Protein AF-A0A0M5LRH6-F1 (afdb_monomer)

pLDDT: mean 88.34, std 14.22, range [44.81, 98.56]

Foldseek 3Di:
DDDPDPPPDPPVPDDPVRNVVVVVVVVVVVVVVVVVVVVVLVVCQVVVVQDDPPGDGSVSSCVVPPD

Mean predicted aligned error: 7.58 Å

Structure (mmCIF, N/CA/C/O backbone):
data_AF-A0A0M5LRH6-F1
#
_entry.id   AF-A0A0M5LRH6-F1
#
loop_
_atom_site.group_PDB
_atom_site.id
_atom_site.type_symbol
_atom_site.label_atom_id
_atom_site.label_alt_id
_atom_site.label_comp_id
_atom_site.label_asym_id
_atom_site.label_entity_id
_atom_site.label_seq_id
_atom_site.pdbx_PDB_ins_code
_atom_site.Cartn_x
_atom_site.Cartn_y
_atom_site.Cartn_z
_atom_site.occupancy
_atom_site.B_iso_or_equiv
_atom_site.auth_seq_id
_atom_site.auth_comp_id
_atom_site.auth_asym_id
_atom_site.auth_atom_id
_atom_site.pdbx_PDB_model_num
ATOM 1 N N . MET A 1 1 ? -31.313 -10.704 -7.074 1.00 44.81 1 MET A N 1
ATOM 2 C CA . MET A 1 1 ? -30.239 -10.772 -6.060 1.00 44.81 1 MET A CA 1
ATOM 3 C C . MET A 1 1 ? -30.502 -9.686 -5.037 1.00 44.81 1 MET A C 1
ATOM 5 O O . MET A 1 1 ? -30.699 -8.561 -5.481 1.00 44.81 1 MET A O 1
ATOM 9 N N . PRO A 1 2 ? -30.554 -9.965 -3.726 1.00 54.03 2 PRO A N 1
ATOM 10 C CA . PRO A 1 2 ? -30.526 -8.886 -2.751 1.00 54.03 2 PRO A CA 1
ATOM 11 C C . PRO A 1 2 ? -29.117 -8.278 -2.752 1.00 54.03 2 PRO A C 1
ATOM 13 O O . PRO A 1 2 ? -28.123 -8.976 -2.572 1.00 54.03 2 PRO A O 1
ATOM 16 N N . THR A 1 3 ? -29.036 -6.985 -3.038 1.00 53.34 3 THR A N 1
ATOM 17 C CA . THR A 1 3 ? -27.839 -6.165 -2.858 1.00 53.34 3 THR A CA 1
ATOM 18 C C . THR A 1 3 ? -27.617 -5.969 -1.363 1.00 53.34 3 THR A C 1
ATOM 20 O O . THR A 1 3 ? -28.445 -5.337 -0.710 1.00 53.34 3 THR A O 1
ATOM 23 N N . SER A 1 4 ? -26.532 -6.512 -0.809 1.00 58.94 4 SER A N 1
ATOM 24 C CA . SER A 1 4 ? -26.120 -6.213 0.564 1.00 58.94 4 SER A CA 1
ATOM 25 C C . SER A 1 4 ? -25.718 -4.743 0.650 1.00 58.94 4 SER A C 1
ATOM 27 O O . SER A 1 4 ? -24.666 -4.344 0.158 1.00 58.94 4 SER A O 1
ATOM 29 N N . THR A 1 5 ? -26.583 -3.922 1.234 1.00 49.88 5 THR A N 1
ATOM 30 C CA . THR A 1 5 ? -26.257 -2.553 1.626 1.00 49.88 5 THR A CA 1
ATOM 31 C C . THR A 1 5 ? -25.387 -2.646 2.877 1.00 49.88 5 THR A C 1
ATOM 33 O O . THR A 1 5 ? -25.886 -2.977 3.948 1.00 49.88 5 THR A O 1
ATOM 36 N N . SER A 1 6 ? -24.078 -2.425 2.750 1.00 55.34 6 SER A N 1
ATOM 37 C CA . SER A 1 6 ? -23.214 -2.2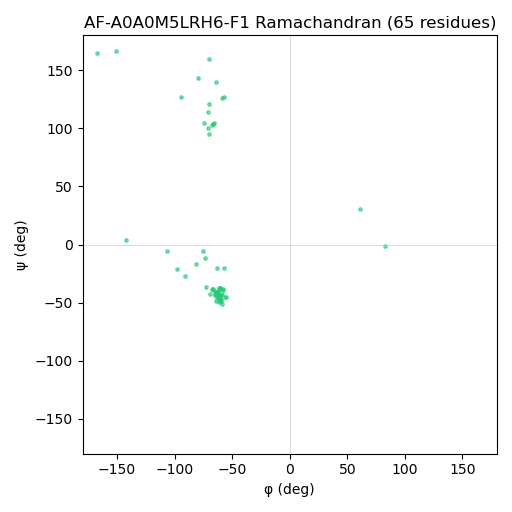42 3.919 1.00 55.34 6 SER A CA 1
ATOM 38 C C . SER A 1 6 ? -23.608 -0.930 4.592 1.00 55.34 6 SER A C 1
ATOM 40 O O . SER A 1 6 ? -23.293 0.146 4.086 1.00 55.34 6 SER A O 1
ATOM 42 N N . THR A 1 7 ? -24.343 -1.004 5.699 1.00 57.91 7 THR A N 1
ATOM 43 C CA . THR A 1 7 ? -24.615 0.158 6.547 1.00 57.91 7 THR A CA 1
ATOM 44 C C . THR A 1 7 ? -23.3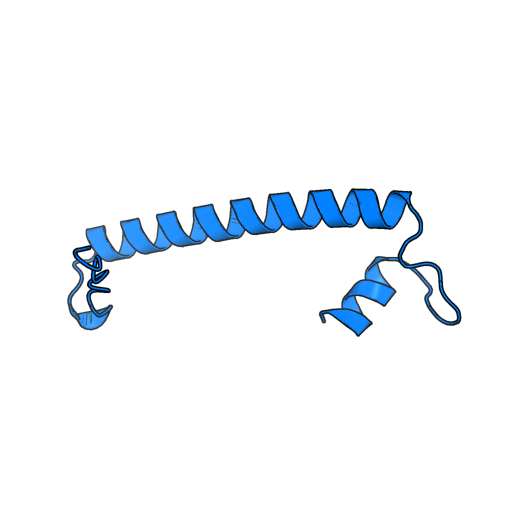12 0.549 7.236 1.00 57.91 7 THR A C 1
ATOM 46 O O . THR A 1 7 ? -22.941 -0.033 8.249 1.00 57.91 7 THR A O 1
ATOM 49 N N . THR A 1 8 ? -22.579 1.505 6.668 1.00 69.81 8 THR A N 1
ATOM 50 C CA . THR A 1 8 ? -21.512 2.200 7.394 1.00 69.81 8 THR A CA 1
ATOM 51 C C . THR A 1 8 ? -22.183 3.096 8.427 1.00 69.81 8 THR A C 1
ATOM 53 O O . THR A 1 8 ? -22.695 4.161 8.081 1.00 69.81 8 THR A O 1
ATOM 56 N N . THR A 1 9 ? -22.232 2.647 9.681 1.00 70.06 9 THR A N 1
ATOM 57 C CA . THR A 1 9 ? -22.660 3.485 10.805 1.00 70.06 9 THR A CA 1
ATOM 58 C C . THR A 1 9 ? -21.758 4.722 10.857 1.00 70.06 9 THR A C 1
ATOM 60 O O . THR A 1 9 ? -20.531 4.578 10.827 1.00 70.06 9 THR A O 1
ATOM 63 N N . PRO A 1 10 ? -22.313 5.944 10.882 1.00 73.50 10 PRO A N 1
ATOM 64 C CA . PRO A 1 10 ? -21.505 7.153 10.941 1.00 73.50 10 PRO A CA 1
ATOM 65 C C . PRO A 1 10 ? -20.721 7.206 12.259 1.00 73.50 10 PRO A C 1
ATOM 67 O O . PRO A 1 10 ? -21.248 6.901 13.326 1.00 73.50 10 PRO A O 1
ATOM 70 N N . ALA A 1 11 ? -19.460 7.644 12.197 1.00 69.44 11 ALA A N 1
ATOM 71 C CA . ALA A 1 11 ? -18.528 7.605 13.331 1.00 69.44 11 ALA A CA 1
ATOM 72 C C . ALA A 1 11 ? -19.010 8.352 14.593 1.00 69.44 11 ALA A C 1
ATOM 74 O O . ALA A 1 11 ? -18.527 8.074 15.685 1.00 69.44 11 ALA A O 1
ATOM 75 N N . GLY A 1 12 ? -19.962 9.283 14.46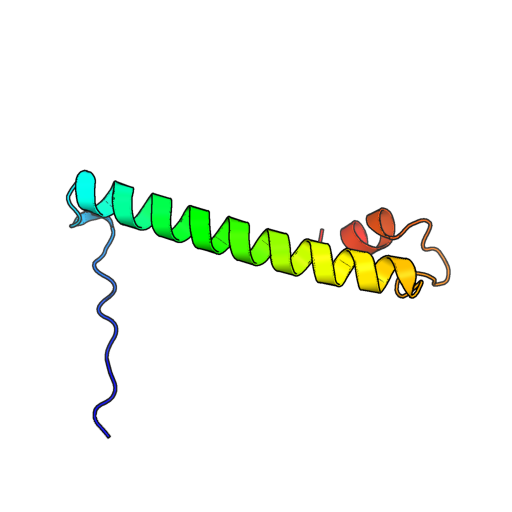0 1.00 75.56 12 GLY A N 1
ATOM 76 C CA . GLY A 1 12 ? -20.552 10.007 15.590 1.00 75.56 12 GLY A CA 1
ATOM 77 C C . GLY A 1 12 ? -21.527 9.191 16.449 1.00 75.56 12 GLY A C 1
ATOM 78 O O . GLY A 1 12 ? -21.890 9.652 17.526 1.00 75.56 12 GLY A O 1
ATOM 79 N N . GLU A 1 13 ? -21.951 8.008 15.995 1.00 82.31 13 GLU A N 1
ATOM 80 C CA . GLU A 1 13 ? -22.942 7.156 16.677 1.00 82.31 13 GLU A CA 1
ATOM 81 C C . GLU A 1 13 ? -22.321 5.914 17.342 1.00 82.31 13 GLU A C 1
ATOM 83 O O . GLU A 1 13 ? -23.017 5.179 18.043 1.00 82.31 13 GLU A O 1
ATOM 88 N N . LEU A 1 14 ? -21.020 5.672 17.143 1.00 85.50 14 LEU A N 1
ATOM 89 C CA . LEU A 1 14 ? -20.315 4.511 17.690 1.00 85.50 14 LEU A CA 1
ATOM 90 C C . LEU A 1 14 ? -19.943 4.712 19.163 1.00 85.50 14 LEU A C 1
ATOM 92 O O . LEU A 1 14 ? -19.535 5.798 19.583 1.00 85.50 14 LEU A O 1
ATOM 96 N N . SER A 1 15 ? -20.026 3.637 19.949 1.00 92.81 15 SER A N 1
ATOM 97 C CA . SER A 1 15 ? -19.458 3.627 21.296 1.00 92.81 15 SER A CA 1
ATOM 98 C C . SER A 1 15 ? -17.921 3.629 21.234 1.00 92.81 15 SER A C 1
ATOM 100 O O . SER A 1 15 ? -17.334 3.252 20.220 1.00 92.81 15 SER A O 1
ATOM 102 N N . LEU A 1 16 ? -17.243 4.039 22.316 1.00 94.75 16 LEU A N 1
ATOM 103 C CA . LEU A 1 16 ? -15.771 4.015 22.363 1.00 94.75 16 LEU A CA 1
ATOM 104 C C . LEU A 1 16 ? -15.179 2.619 22.070 1.00 94.75 16 LEU A C 1
ATOM 106 O O . LEU A 1 16 ? -14.255 2.559 21.261 1.00 94.75 16 LEU A O 1
ATOM 110 N N . PRO A 1 17 ? -15.702 1.511 22.640 1.00 95.00 17 PRO A N 1
ATOM 111 C CA . PRO A 1 17 ? -15.241 0.168 22.284 1.00 95.00 17 PRO A CA 1
ATOM 112 C C . PRO A 1 17 ? -15.431 -0.185 20.803 1.00 95.00 17 PRO A C 1
ATOM 114 O O . PRO A 1 17 ? -14.556 -0.813 20.211 1.00 95.00 17 PRO A O 1
ATOM 117 N N . ASP A 1 18 ? -16.544 0.231 20.188 1.00 92.00 18 ASP A N 1
ATOM 118 C CA . ASP A 1 18 ? -16.794 -0.039 18.766 1.00 92.00 18 ASP A CA 1
ATOM 119 C C . ASP A 1 18 ? -15.829 0.761 17.883 1.00 92.00 18 ASP A C 1
ATOM 121 O O . ASP A 1 18 ? -15.242 0.219 16.950 1.00 92.00 18 ASP A O 1
ATOM 125 N N . LEU A 1 19 ? -15.599 2.035 18.218 1.00 94.19 19 LEU A N 1
ATOM 126 C CA . LEU A 1 19 ? -14.640 2.883 17.514 1.00 94.19 19 LEU A CA 1
ATOM 127 C C . LEU A 1 19 ? -13.210 2.340 17.629 1.00 94.19 19 LEU A C 1
ATOM 129 O O . LEU A 1 19 ? -12.468 2.358 16.649 1.00 94.19 19 LEU A O 1
ATOM 133 N N . GLU A 1 20 ? -12.821 1.847 18.807 1.00 95.69 20 GLU A N 1
ATOM 134 C CA . GLU A 1 20 ? -11.531 1.187 19.018 1.00 95.69 20 GLU A CA 1
ATOM 135 C C . GLU A 1 20 ? -11.406 -0.073 18.153 1.00 95.69 20 GLU A C 1
ATOM 137 O O . GLU A 1 20 ? -10.389 -0.260 17.484 1.00 95.69 20 GLU A O 1
ATOM 142 N N . SER A 1 21 ? -12.448 -0.907 18.109 1.00 95.56 21 SER A N 1
ATOM 143 C CA . SER A 1 21 ? -12.460 -2.119 17.287 1.00 95.56 21 SER A CA 1
ATOM 144 C C . SER A 1 21 ? -12.318 -1.801 15.794 1.00 95.56 21 SER A C 1
ATOM 146 O O . SER A 1 21 ? -11.484 -2.403 15.114 1.00 95.56 21 SER A O 1
ATOM 148 N N . GLU A 1 22 ? -13.050 -0.798 15.299 1.00 94.06 22 GLU A N 1
ATOM 149 C CA . GLU A 1 22 ? -12.947 -0.318 13.916 1.00 94.06 22 GLU A CA 1
ATOM 150 C C . GLU A 1 22 ? -11.555 0.258 13.612 1.00 94.06 22 GLU A C 1
ATOM 152 O O . GLU A 1 22 ? -10.955 -0.067 12.585 1.00 94.06 22 GLU A O 1
ATOM 157 N N . LEU A 1 23 ? -10.988 1.059 14.521 1.00 95.50 23 LEU A N 1
ATOM 158 C CA . LEU A 1 23 ? -9.631 1.600 14.385 1.00 95.50 23 LEU A CA 1
ATOM 159 C C . LEU A 1 23 ? -8.582 0.493 14.291 1.00 95.50 23 LEU A C 1
ATOM 161 O O . LEU A 1 23 ? -7.720 0.539 13.413 1.00 95.50 23 LEU A O 1
ATOM 165 N N . LEU A 1 24 ? -8.652 -0.506 15.171 1.00 97.88 24 LEU A N 1
ATOM 166 C CA . LEU A 1 24 ? -7.724 -1.635 15.165 1.00 97.88 24 LEU A CA 1
ATOM 167 C C . LEU A 1 24 ? -7.896 -2.498 13.909 1.00 97.88 24 LEU A C 1
ATOM 169 O O . LEU A 1 24 ? -6.900 -2.924 13.321 1.00 97.88 24 LEU A O 1
ATOM 173 N N 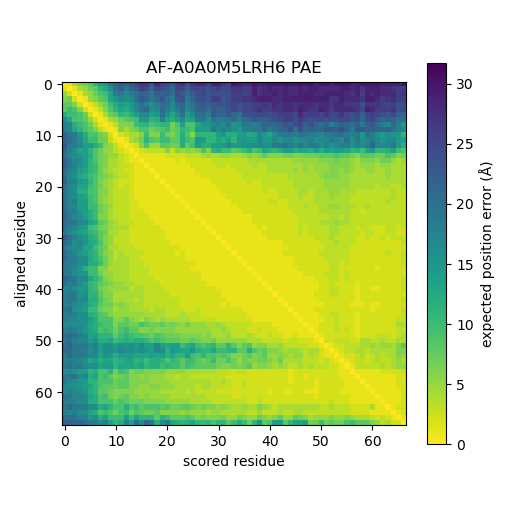. GLY A 1 25 ? -9.133 -2.707 13.453 1.00 97.12 25 GLY A N 1
ATOM 174 C CA . GLY A 1 25 ? -9.422 -3.392 12.194 1.00 97.12 25 GLY A CA 1
ATOM 175 C C . GLY A 1 25 ? -8.824 -2.663 10.989 1.00 97.12 25 GLY A C 1
ATOM 176 O O . GLY A 1 25 ? -8.119 -3.267 10.176 1.00 97.12 25 GLY A O 1
ATOM 177 N N . LEU A 1 26 ? -9.032 -1.347 10.899 1.00 98.06 26 LEU A N 1
ATOM 178 C CA . LEU A 1 26 ? -8.449 -0.504 9.854 1.00 98.06 26 LEU A CA 1
ATOM 179 C C . LEU A 1 26 ? -6.922 -0.493 9.913 1.00 98.06 26 LEU A C 1
ATOM 181 O O . LEU A 1 26 ? -6.278 -0.645 8.876 1.00 98.06 26 LEU A O 1
ATOM 185 N N . ALA A 1 27 ? -6.335 -0.374 11.104 1.00 98.12 27 ALA A N 1
ATOM 186 C CA . ALA A 1 27 ? -4.889 -0.444 11.285 1.00 98.12 27 ALA A CA 1
ATOM 187 C C . ALA A 1 27 ? -4.327 -1.787 10.791 1.00 98.12 27 ALA A C 1
ATOM 189 O O . ALA A 1 27 ? -3.327 -1.811 10.073 1.00 98.12 27 ALA A O 1
ATOM 190 N N . GLY A 1 28 ? -5.006 -2.897 11.095 1.00 98.06 28 GLY A N 1
ATOM 191 C CA . GLY A 1 28 ? -4.650 -4.221 10.588 1.00 98.06 28 GLY A CA 1
ATOM 192 C C . GLY A 1 28 ? -4.725 -4.314 9.062 1.00 98.06 28 GLY A C 1
ATOM 193 O O . GLY A 1 28 ? -3.808 -4.837 8.428 1.00 98.06 28 GLY A O 1
ATOM 194 N N . HIS A 1 29 ? -5.776 -3.764 8.448 1.00 98.06 29 HIS A N 1
ATOM 195 C CA . HIS A 1 29 ? -5.900 -3.715 6.990 1.00 98.06 29 HIS A CA 1
ATOM 196 C C . HIS A 1 29 ? -4.817 -2.856 6.331 1.00 98.06 29 HIS A C 1
ATOM 198 O O . HIS A 1 29 ? -4.264 -3.268 5.310 1.00 98.06 29 HIS A O 1
ATOM 204 N N . ILE A 1 30 ? -4.482 -1.701 6.915 1.00 98.44 30 ILE A N 1
ATOM 205 C 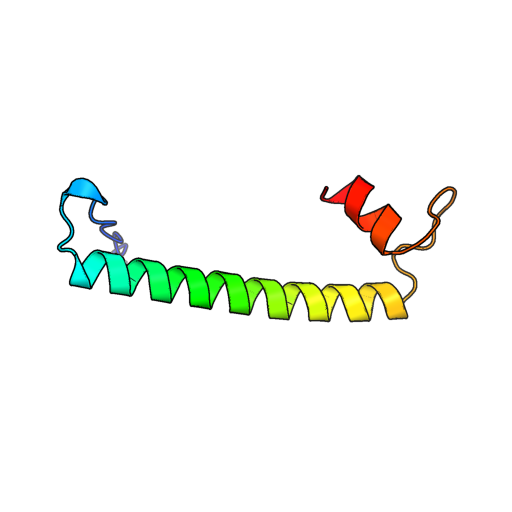CA . ILE A 1 30 ? -3.395 -0.835 6.443 1.00 98.44 30 ILE A CA 1
ATOM 206 C C . ILE A 1 30 ? -2.067 -1.587 6.515 1.00 98.44 30 ILE A C 1
ATOM 208 O O . ILE A 1 30 ? -1.369 -1.669 5.509 1.00 98.44 30 ILE A O 1
ATOM 212 N N . ALA A 1 31 ? -1.759 -2.213 7.653 1.00 98.25 31 ALA A N 1
ATOM 213 C CA . ALA A 1 31 ? -0.535 -2.991 7.819 1.00 98.25 31 ALA A CA 1
ATOM 214 C C . ALA A 1 31 ? -0.454 -4.156 6.816 1.00 98.25 31 ALA A C 1
ATOM 216 O O . ALA A 1 31 ? 0.578 -4.370 6.182 1.00 98.25 31 ALA A O 1
ATOM 217 N N . ALA A 1 32 ? -1.553 -4.886 6.602 1.00 98.31 32 ALA A N 1
ATOM 218 C CA . ALA A 1 32 ? -1.601 -5.966 5.618 1.00 98.31 32 ALA A CA 1
ATOM 219 C C . ALA A 1 32 ? -1.404 -5.455 4.178 1.00 98.31 32 ALA A C 1
ATOM 221 O O . ALA A 1 32 ? -0.693 -6.082 3.383 1.00 98.31 32 ALA A O 1
ATOM 222 N N . ALA A 1 33 ? -2.011 -4.314 3.838 1.00 98.19 33 ALA A N 1
ATOM 223 C CA . ALA A 1 33 ? -1.839 -3.666 2.544 1.00 98.19 33 ALA A CA 1
ATOM 224 C C . ALA A 1 33 ? -0.395 -3.182 2.343 1.00 98.19 33 ALA A C 1
ATOM 226 O O . ALA A 1 33 ? 0.173 -3.419 1.278 1.00 98.19 33 ALA A O 1
ATOM 227 N N . GLU A 1 34 ? 0.221 -2.591 3.367 1.00 98.06 34 GLU A N 1
ATOM 228 C CA . GLU A 1 34 ? 1.617 -2.155 3.354 1.00 98.06 34 GLU A CA 1
ATOM 229 C C . GLU A 1 34 ? 2.575 -3.342 3.196 1.00 98.06 34 GLU A C 1
ATOM 231 O O . GLU A 1 34 ? 3.436 -3.328 2.319 1.00 98.06 34 GLU A O 1
ATOM 236 N N . CYS A 1 35 ? 2.379 -4.434 3.942 1.00 98.56 35 CYS A N 1
ATOM 237 C CA . CYS A 1 35 ? 3.157 -5.661 3.763 1.00 98.56 35 CYS A CA 1
ATOM 238 C C . CYS A 1 35 ? 3.067 -6.193 2.325 1.00 98.56 35 CYS A C 1
ATOM 240 O O . CYS A 1 35 ? 4.078 -6.572 1.726 1.00 98.56 35 CYS A O 1
ATOM 242 N N . ARG A 1 36 ? 1.860 -6.226 1.745 1.00 98.44 36 ARG A N 1
ATOM 243 C CA . ARG A 1 36 ? 1.669 -6.640 0.348 1.00 98.44 36 ARG A CA 1
ATOM 244 C C . ARG A 1 36 ? 2.360 -5.680 -0.619 1.00 98.44 36 ARG A C 1
ATOM 246 O O . ARG A 1 36 ? 2.985 -6.144 -1.572 1.00 98.44 36 ARG A O 1
ATOM 253 N N . PHE A 1 37 ? 2.251 -4.377 -0.381 1.00 97.69 37 PHE A N 1
ATOM 254 C CA . PHE A 1 37 ? 2.913 -3.345 -1.168 1.00 97.69 37 PHE A CA 1
ATOM 255 C C . PHE A 1 37 ? 4.434 -3.533 -1.158 1.00 97.69 37 PHE A C 1
ATOM 257 O O . PHE A 1 37 ? 5.029 -3.642 -2.226 1.00 97.69 37 PHE A O 1
ATOM 264 N N . LEU A 1 38 ? 5.050 -3.684 0.018 1.00 97.88 38 LEU A N 1
ATOM 265 C CA . LEU A 1 38 ? 6.495 -3.881 0.160 1.00 97.88 38 LEU A CA 1
ATOM 266 C C . LEU A 1 38 ? 6.986 -5.150 -0.545 1.00 97.88 38 LEU A C 1
ATOM 268 O O . LEU A 1 38 ? 8.043 -5.134 -1.165 1.00 97.88 38 LEU A O 1
ATOM 272 N N . ARG A 1 39 ? 6.208 -6.239 -0.522 1.00 98.50 39 ARG A N 1
ATOM 273 C CA . ARG A 1 39 ? 6.545 -7.457 -1.278 1.00 98.50 39 ARG A CA 1
ATOM 274 C C . ARG A 1 39 ? 6.549 -7.236 -2.789 1.00 98.50 39 ARG A C 1
ATOM 276 O O . ARG A 1 39 ? 7.432 -7.740 -3.473 1.00 98.50 39 ARG A O 1
ATOM 283 N N . LEU A 1 40 ? 5.552 -6.522 -3.312 1.00 98.00 40 LEU A N 1
ATOM 284 C CA . LEU A 1 40 ? 5.495 -6.190 -4.738 1.00 98.00 40 LEU A CA 1
ATOM 285 C C . LEU A 1 40 ? 6.618 -5.228 -5.126 1.00 98.00 40 LEU A C 1
ATOM 287 O O . LEU A 1 40 ? 7.198 -5.372 -6.197 1.00 98.00 40 LEU A O 1
ATOM 291 N N . LEU A 1 41 ? 6.931 -4.278 -4.247 1.00 96.81 41 LEU A N 1
ATOM 292 C CA . LEU A 1 41 ? 8.018 -3.333 -4.440 1.00 96.81 41 LEU A CA 1
ATOM 293 C C . LEU A 1 41 ? 9.382 -4.027 -4.465 1.00 96.81 41 LEU A C 1
ATOM 295 O O . LEU A 1 41 ? 10.187 -3.703 -5.327 1.00 96.81 41 LEU A O 1
ATOM 299 N N . ALA A 1 42 ? 9.627 -4.980 -3.563 1.00 97.75 42 ALA A N 1
ATOM 300 C CA . ALA A 1 42 ? 10.863 -5.760 -3.545 1.00 97.75 42 ALA A CA 1
ATOM 301 C C . ALA A 1 42 ? 11.048 -6.539 -4.855 1.00 97.75 42 ALA A C 1
ATOM 303 O O . ALA A 1 42 ? 12.074 -6.411 -5.506 1.00 97.75 42 ALA A O 1
ATOM 304 N N . GLU A 1 43 ? 10.011 -7.246 -5.312 1.00 98.38 43 GLU A N 1
ATOM 305 C CA . GLU A 1 43 ? 10.053 -7.940 -6.604 1.00 98.38 43 GLU A CA 1
ATOM 306 C C . GLU A 1 43 ? 10.259 -6.966 -7.780 1.00 98.38 43 GLU A C 1
ATOM 308 O O . GLU A 1 43 ? 10.945 -7.274 -8.753 1.00 98.38 43 GLU A O 1
ATOM 313 N N . PHE A 1 44 ? 9.654 -5.779 -7.717 1.00 96.88 44 PHE A N 1
ATOM 314 C CA . PHE A 1 44 ? 9.837 -4.740 -8.727 1.00 96.88 44 PHE A CA 1
ATOM 315 C C . PHE A 1 44 ? 11.267 -4.178 -8.735 1.00 96.88 44 PHE A C 1
ATOM 317 O O . PHE A 1 44 ? 11.808 -3.924 -9.813 1.00 96.88 44 PHE A O 1
ATOM 324 N N . ASP A 1 45 ? 11.878 -4.008 -7.560 1.00 96.88 45 ASP A N 1
ATOM 325 C CA . ASP A 1 45 ? 13.276 -3.609 -7.390 1.00 96.88 45 ASP A CA 1
ATOM 326 C C . ASP A 1 45 ? 14.232 -4.668 -7.945 1.00 96.88 45 ASP A C 1
ATOM 328 O O . ASP A 1 45 ? 15.073 -4.345 -8.784 1.00 96.88 45 ASP A O 1
ATOM 332 N N . ASP A 1 46 ? 14.016 -5.936 -7.585 1.00 97.44 46 ASP A N 1
ATOM 333 C CA . ASP A 1 46 ? 14.809 -7.083 -8.044 1.00 97.44 46 ASP A CA 1
ATOM 334 C C . ASP A 1 46 ? 14.761 -7.248 -9.570 1.00 97.44 46 ASP A C 1
ATOM 336 O O . ASP A 1 46 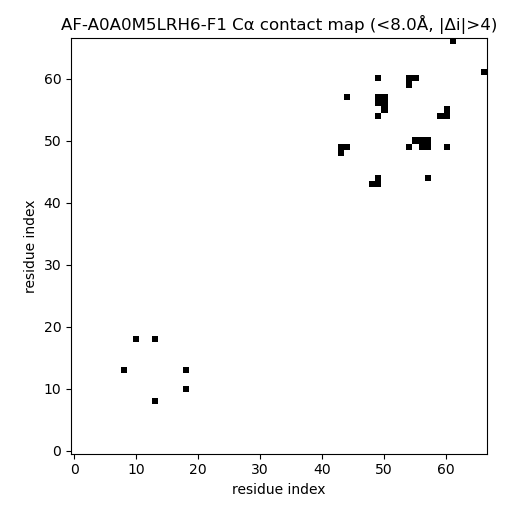? 15.763 -7.569 -10.212 1.00 97.44 46 ASP A O 1
ATOM 340 N N . ARG A 1 47 ? 13.604 -6.980 -10.188 1.00 97.56 47 ARG A N 1
ATOM 341 C CA . ARG A 1 47 ? 13.451 -6.985 -11.654 1.00 97.56 47 ARG A CA 1
ATOM 342 C C . ARG A 1 47 ? 14.057 -5.761 -12.336 1.00 97.56 47 ARG A C 1
ATOM 344 O O . ARG A 1 47 ? 14.020 -5.681 -13.564 1.00 97.56 47 ARG A O 1
ATOM 351 N N . GLY A 1 48 ? 14.553 -4.786 -11.575 1.00 95.75 48 GLY A N 1
ATOM 352 C CA . GLY A 1 48 ? 14.999 -3.503 -12.103 1.00 95.75 48 GLY A CA 1
ATOM 353 C C . GLY A 1 48 ? 13.874 -2.735 -12.796 1.00 95.75 48 GLY A C 1
ATOM 354 O O . GLY A 1 48 ? 14.128 -1.999 -13.744 1.00 95.75 48 GLY A O 1
ATOM 355 N N . GLY A 1 49 ? 12.618 -2.900 -12.366 1.00 94.12 49 GLY A N 1
ATOM 356 C CA . GLY A 1 49 ? 11.460 -2.270 -13.010 1.00 94.12 49 GLY A CA 1
ATOM 357 C C . GLY A 1 49 ? 11.485 -0.736 -12.959 1.00 94.12 49 GLY A C 1
ATOM 358 O O . GLY A 1 49 ? 10.842 -0.067 -13.767 1.00 94.12 49 GLY A O 1
ATOM 359 N N . TRP A 1 50 ? 12.258 -0.172 -12.031 1.00 93.44 50 TRP A N 1
ATOM 360 C CA . TRP A 1 50 ? 12.515 1.262 -11.910 1.00 93.44 50 TRP A CA 1
ATOM 361 C C . TRP A 1 50 ? 13.607 1.768 -12.862 1.00 93.44 50 TRP A C 1
ATOM 363 O O . TRP A 1 50 ? 13.722 2.982 -13.048 1.00 93.44 50 TRP A O 1
ATOM 373 N N . CYS A 1 51 ? 14.429 0.883 -13.436 1.00 90.94 51 CYS A N 1
ATOM 374 C CA . CYS A 1 51 ? 15.585 1.250 -14.246 1.00 90.94 51 CYS A CA 1
ATOM 375 C C . CYS A 1 51 ? 15.132 1.940 -15.537 1.00 90.94 51 CYS A C 1
ATOM 377 O O . CYS A 1 51 ? 14.681 1.313 -16.493 1.00 90.94 51 CYS A O 1
ATOM 379 N N . GLY A 1 52 ? 15.281 3.259 -15.563 1.00 88.81 52 GLY A N 1
ATOM 380 C CA . GLY A 1 52 ? 14.954 4.107 -16.697 1.00 88.81 5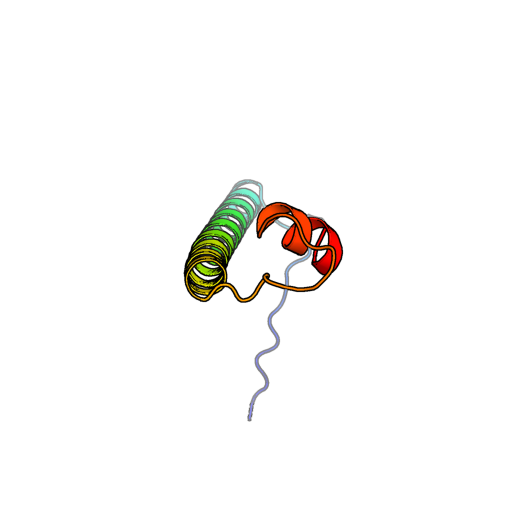2 GLY A CA 1
ATOM 381 C C . GLY A 1 52 ? 15.846 5.340 -16.719 1.00 88.81 52 GLY A C 1
ATOM 382 O O . GLY A 1 52 ? 16.540 5.654 -15.749 1.00 88.81 52 GLY A O 1
ATOM 383 N N . VAL A 1 53 ? 15.840 6.052 -17.844 1.00 88.50 53 VAL A N 1
ATOM 384 C CA . VAL A 1 53 ? 16.667 7.252 -18.014 1.00 88.50 53 VAL A CA 1
ATOM 385 C C . VAL A 1 53 ? 16.306 8.286 -16.943 1.00 88.50 53 VAL A C 1
ATOM 387 O O . VAL A 1 53 ? 15.143 8.647 -16.787 1.00 88.50 53 VAL A O 1
ATOM 390 N N . GLY A 1 54 ? 17.308 8.761 -16.200 1.00 88.56 54 GLY A N 1
ATOM 391 C CA . GLY A 1 54 ? 17.135 9.784 -15.163 1.00 88.56 54 GLY A CA 1
ATOM 392 C C . GLY A 1 54 ? 16.650 9.269 -13.801 1.00 88.56 54 GLY A C 1
ATOM 393 O O . GLY A 1 54 ? 16.549 10.057 -12.861 1.00 88.56 54 GLY A O 1
ATOM 394 N N . VAL A 1 55 ? 16.399 7.965 -13.647 1.00 92.12 55 VAL A N 1
ATOM 395 C CA . VAL A 1 55 ? 16.029 7.360 -12.361 1.00 92.12 55 VAL A CA 1
ATOM 396 C C . VAL A 1 55 ? 17.273 6.812 -11.663 1.00 92.12 55 VAL A C 1
ATOM 398 O O . VAL A 1 55 ? 18.036 6.047 -12.243 1.00 92.12 55 VAL A O 1
ATOM 401 N N . ARG A 1 56 ? 17.487 7.215 -10.405 1.00 90.62 56 ARG A N 1
ATOM 402 C CA . ARG A 1 56 ? 18.719 6.920 -9.649 1.00 90.62 56 ARG A CA 1
ATOM 403 C C . ARG A 1 56 ? 18.608 5.729 -8.695 1.00 90.62 56 ARG A C 1
ATOM 405 O O . ARG A 1 56 ? 19.632 5.200 -8.282 1.00 90.62 56 ARG A O 1
ATOM 412 N N . SER A 1 57 ? 17.392 5.356 -8.310 1.00 93.75 57 SER A N 1
ATOM 413 C CA . SER A 1 57 ? 17.091 4.219 -7.438 1.00 93.75 57 SER A CA 1
ATOM 414 C C . SER A 1 57 ? 15.592 3.918 -7.467 1.00 93.75 57 SER A C 1
ATOM 416 O O . SER A 1 57 ? 14.795 4.775 -7.865 1.00 93.75 57 SER A O 1
ATOM 418 N N . CYS A 1 58 ? 15.196 2.743 -6.977 1.00 94.19 58 CYS A N 1
ATOM 419 C CA . CYS A 1 58 ? 13.787 2.398 -6.787 1.00 94.19 58 CYS A CA 1
ATOM 420 C C . CYS A 1 58 ? 13.059 3.383 -5.859 1.00 94.19 58 CYS A C 1
ATOM 422 O O . CYS A 1 58 ? 11.944 3.802 -6.153 1.00 94.19 58 CYS A O 1
ATOM 424 N N . ALA A 1 59 ? 13.721 3.854 -4.795 1.00 94.75 59 ALA A N 1
ATOM 425 C CA . ALA A 1 59 ? 13.165 4.884 -3.916 1.00 94.75 59 ALA A CA 1
ATOM 426 C C . ALA A 1 59 ? 12.910 6.208 -4.660 1.00 94.75 59 ALA A C 1
ATOM 428 O O . ALA A 1 59 ? 11.837 6.788 -4.533 1.00 94.75 59 ALA A O 1
ATOM 429 N N . HIS A 1 60 ? 13.856 6.657 -5.494 1.00 94.62 60 HIS A N 1
ATOM 430 C CA . HIS A 1 60 ? 13.679 7.857 -6.319 1.00 94.62 60 HIS A CA 1
ATOM 431 C C . HIS A 1 60 ? 12.529 7.698 -7.325 1.00 94.62 60 HIS A C 1
ATOM 433 O O . HIS A 1 60 ? 11.751 8.627 -7.534 1.00 94.62 60 HIS A O 1
ATOM 439 N N . TRP A 1 61 ? 12.399 6.512 -7.929 1.00 95.69 61 TRP A N 1
ATOM 440 C CA . TRP A 1 61 ? 11.275 6.183 -8.805 1.00 95.69 61 TRP A CA 1
ATOM 441 C C . TRP A 1 61 ? 9.937 6.244 -8.069 1.00 95.69 61 TRP A C 1
ATOM 443 O O . TRP A 1 61 ? 8.994 6.851 -8.571 1.00 95.69 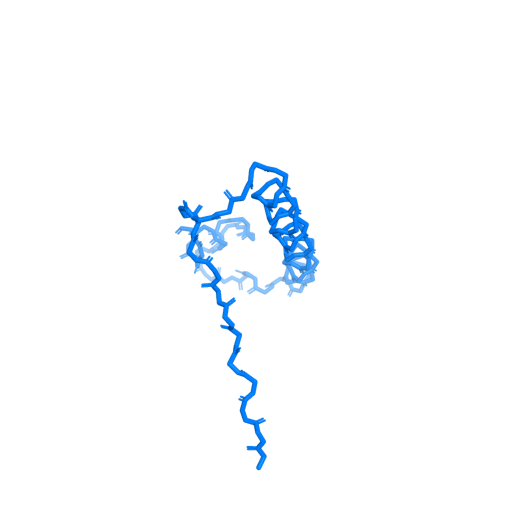61 TRP A O 1
ATOM 453 N N . LEU A 1 62 ? 9.865 5.652 -6.874 1.00 94.69 62 LEU A N 1
ATOM 454 C CA . LEU A 1 62 ? 8.657 5.649 -6.058 1.00 94.69 62 LEU A CA 1
ATOM 455 C C . LEU A 1 62 ? 8.220 7.056 -5.677 1.00 94.69 62 LEU A C 1
ATOM 457 O O . LEU A 1 62 ? 7.050 7.377 -5.852 1.00 94.69 62 LEU A O 1
ATOM 461 N N . THR A 1 63 ? 9.149 7.899 -5.219 1.00 93.81 63 THR A N 1
ATOM 462 C CA . THR A 1 63 ? 8.848 9.300 -4.904 1.00 93.81 63 THR A CA 1
ATOM 463 C C . THR A 1 63 ? 8.281 10.033 -6.114 1.00 93.81 63 THR A C 1
ATOM 465 O O . THR A 1 63 ? 7.353 10.799 -5.962 1.00 93.81 63 THR A O 1
ATOM 468 N N . TRP A 1 64 ? 8.774 9.787 -7.329 1.00 91.62 64 TRP A N 1
ATOM 469 C CA . TRP A 1 64 ? 8.210 10.431 -8.519 1.00 91.62 64 TRP A CA 1
ATOM 470 C C . TRP A 1 64 ? 6.831 9.881 -8.925 1.00 91.62 64 TRP A C 1
ATOM 472 O O . TRP A 1 64 ? 5.989 10.622 -9.431 1.00 91.62 64 TRP A O 1
ATOM 482 N N . ARG A 1 65 ? 6.601 8.571 -8.778 1.00 91.31 65 ARG A N 1
ATOM 483 C CA . ARG A 1 65 ? 5.396 7.905 -9.306 1.00 91.31 65 ARG A CA 1
ATOM 484 C C . ARG A 1 65 ? 4.227 7.853 -8.334 1.00 91.31 65 ARG A C 1
ATOM 486 O O . ARG A 1 65 ? 3.094 7.739 -8.794 1.00 91.31 65 ARG A O 1
ATOM 493 N N . ALA A 1 66 ? 4.505 7.862 -7.038 1.00 85.38 66 ALA A N 1
ATOM 494 C CA . ALA A 1 66 ? 3.528 7.632 -5.982 1.00 85.38 66 ALA A CA 1
ATOM 495 C C . ALA A 1 66 ? 3.750 8.526 -4.745 1.00 85.38 66 ALA A C 1
ATOM 497 O O . ALA A 1 66 ? 3.045 8.332 -3.755 1.00 85.38 66 ALA A O 1
ATOM 498 N N . GLY A 1 67 ? 4.719 9.453 -4.786 1.00 66.81 67 GLY A N 1
ATOM 499 C CA . GLY A 1 67 ? 5.081 10.359 -3.689 1.00 66.81 67 GLY A CA 1
ATOM 500 C C . GLY A 1 67 ? 4.851 11.829 -4.012 1.00 66.81 67 GLY A C 1
ATOM 501 O O . GLY A 1 67 ? 5.006 12.222 -5.188 1.00 66.81 67 GLY A O 1
#

Radius of 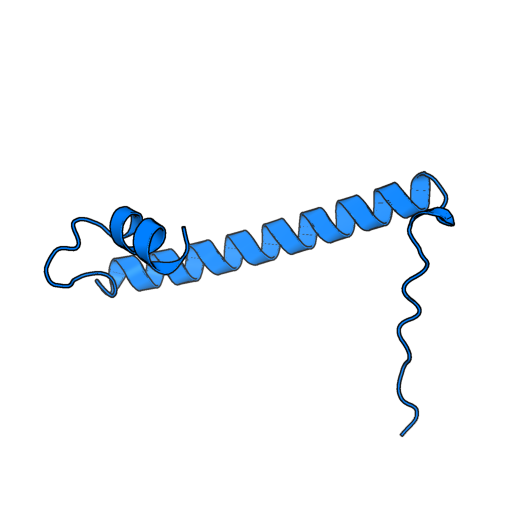gyration: 19.21 Å; Cα contacts (8 Å, |Δi|>4): 18; chains: 1; bounding box: 49×21×40 Å

Secondary structure (DSSP, 8-state):
----------GGG--HHHHHHHHHHHHHHHHHHHHHHHHHHHHHHHTTTT--TT---HHHHHHHHH-

Sequence (67 aa):
MPTSTSTTTPAGELSLPDLESELLGLAGHIAAAECRFLRLLAEFDDRGGWCGVGVRSCAHWLTWRAG

Solvent-accessible surface area (backbone atoms only — not comparable to full-atom values): 4161 Å² total; per-residue (Å²): 132,90,78,82,77,81,80,76,74,60,82,92,75,55,53,71,70,55,49,50,51,52,50,51,52,50,51,49,51,49,52,54,51,49,55,52,49,52,54,53,48,50,56,35,50,77,68,45,70,50,72,47,93,94,46,87,42,55,67,57,37,43,43,72,75,79,92